Protein AF-A0A7Y4MT19-F1 (afdb_monomer)

Solvent-accessible surface area (backbone atoms only — not comparable to full-atom values): 8740 Å² total; per-residue (Å²): 112,57,76,71,50,67,47,68,55,36,44,41,46,55,55,62,76,42,68,84,47,89,83,53,90,71,70,53,53,40,70,40,31,37,41,35,20,61,41,73,62,70,98,62,77,42,55,87,19,47,45,37,39,71,52,52,43,88,70,93,63,69,42,28,33,56,52,51,50,32,25,54,40,14,27,72,58,63,51,55,106,86,49,63,82,24,75,67,11,47,49,48,26,51,50,22,65,75,70,74,44,62,63,44,68,27,20,41,29,40,31,34,44,92,52,71,45,56,40,49,49,43,22,53,52,47,53,53,48,26,90,18,64,87,62,34,72,70,38,68,59,88,66,78,62,62,63,23,77,94,76,74,40,61,58,53,110

Sequence (157 aa):
MSALVWAGPFRISELLARCMEEDQPWPPAGSGVYLVSRYAWTGSPGSECEPLYVGSNTGESQRFCTRIGDLIADLHGFYDGGTGHHSGGQKLWRWCRDNKVYPGALYLSWGTSKDWCDRCAEVTLANQLVRSWAERAPLLNGNRPPACRAHGCYVGD

Mean predicted aligned error: 3.74 Å

Foldseek 3Di:
DDDWDKDDQDQQLVCVVCVPPPPRDADFQAWKKKWKFLATDPPDDEQVRQTAEIAIDDDGGSHRRVQVVLLSCLLQVVADPVDGDHPNSVLNNVVCVVVVHDSSSITMMMIDDPPGDRLQRLLVNQVRHDVAPVRSPPYPDPDARDHDPVVRGGTHD

Structure (mmCIF, N/CA/C/O backbone):
data_AF-A0A7Y4MT19-F1
#
_entry.id   AF-A0A7Y4MT19-F1
#
loop_
_atom_site.group_PDB
_atom_site.id
_atom_site.type_symbol
_atom_site.label_atom_id
_atom_site.label_alt_id
_atom_site.label_comp_id
_atom_site.label_asym_id
_atom_site.label_entity_id
_atom_site.label_seq_id
_atom_site.pdbx_PDB_ins_code
_atom_site.Cartn_x
_atom_site.Cartn_y
_atom_site.Cartn_z
_atom_site.occupancy
_atom_site.B_iso_or_equiv
_atom_site.auth_seq_id
_atom_site.auth_comp_id
_atom_site.auth_asym_id
_atom_site.auth_atom_id
_atom_site.pdbx_PDB_model_num
ATOM 1 N N . MET A 1 1 ? -16.223 1.646 13.063 1.00 84.12 1 MET A N 1
ATOM 2 C CA . MET A 1 1 ? -15.926 1.647 11.616 1.00 84.12 1 MET A CA 1
ATOM 3 C C . MET A 1 1 ? -16.568 0.411 11.007 1.00 84.12 1 MET A C 1
ATOM 5 O O . MET A 1 1 ? -16.456 -0.654 11.608 1.00 84.12 1 MET A O 1
ATOM 9 N N . SER A 1 2 ? -17.258 0.547 9.875 1.00 87.06 2 SER A N 1
ATOM 10 C CA . SER A 1 2 ? -17.764 -0.589 9.089 1.00 87.06 2 SER A CA 1
ATOM 11 C C . SER A 1 2 ? -16.615 -1.360 8.419 1.00 87.06 2 SER A C 1
ATOM 13 O O . SER A 1 2 ? -15.489 -0.862 8.356 1.00 87.06 2 SER A O 1
ATOM 15 N N . ALA A 1 3 ? -16.879 -2.579 7.935 1.00 90.56 3 ALA A N 1
ATOM 16 C CA . ALA A 1 3 ? -15.870 -3.409 7.272 1.00 90.56 3 ALA A CA 1
ATOM 17 C C . ALA A 1 3 ? -15.194 -2.673 6.100 1.00 90.56 3 ALA A C 1
ATOM 19 O O . ALA A 1 3 ? -15.827 -1.865 5.417 1.00 90.56 3 ALA A O 1
ATOM 20 N N . LEU A 1 4 ? -13.906 -2.956 5.881 1.00 94.00 4 LEU A N 1
ATOM 21 C CA . LEU A 1 4 ? -13.170 -2.398 4.751 1.00 94.00 4 LEU A CA 1
ATOM 22 C C . LEU A 1 4 ? -13.674 -3.021 3.444 1.00 94.00 4 LEU A C 1
ATOM 24 O O . LEU A 1 4 ? -13.724 -4.242 3.310 1.00 94.00 4 LEU A O 1
ATOM 28 N N . VAL A 1 5 ? -14.012 -2.168 2.481 1.00 94.94 5 VAL A N 1
ATOM 29 C CA . VAL A 1 5 ? -14.315 -2.540 1.099 1.00 94.94 5 VAL A CA 1
ATOM 30 C C . VAL A 1 5 ? -13.057 -2.331 0.274 1.00 94.94 5 VAL A C 1
ATOM 32 O O . VAL A 1 5 ? -12.533 -1.215 0.211 1.00 94.94 5 VAL A O 1
ATOM 35 N N . TRP A 1 6 ? -12.573 -3.408 -0.335 1.00 96.31 6 TRP A N 1
ATOM 36 C CA . TRP A 1 6 ? -11.290 -3.429 -1.018 1.00 96.31 6 TRP A CA 1
ATOM 37 C C . TRP A 1 6 ? -11.410 -3.289 -2.529 1.00 96.31 6 TRP A C 1
ATOM 39 O O . TRP A 1 6 ? -12.265 -3.906 -3.160 1.00 96.31 6 TRP A O 1
ATOM 49 N N . ALA A 1 7 ? -10.474 -2.538 -3.099 1.00 96.06 7 ALA A N 1
ATOM 50 C CA . ALA A 1 7 ? -10.114 -2.603 -4.503 1.00 96.06 7 ALA A CA 1
ATOM 51 C C . ALA A 1 7 ? -8.760 -3.312 -4.650 1.00 96.06 7 ALA A C 1
ATOM 53 O O . ALA A 1 7 ? -7.807 -3.026 -3.913 1.00 96.06 7 ALA A O 1
ATOM 54 N N . GLY A 1 8 ? -8.684 -4.217 -5.624 1.00 95.38 8 GLY A N 1
ATOM 55 C CA . GLY A 1 8 ? -7.515 -5.050 -5.886 1.00 95.38 8 GLY A CA 1
ATOM 56 C C . GLY A 1 8 ? -7.624 -6.431 -5.231 1.00 95.38 8 GLY A C 1
ATOM 57 O O . GLY A 1 8 ? -8.731 -6.855 -4.892 1.00 95.38 8 GLY A O 1
ATOM 58 N N . PRO A 1 9 ? -6.498 -7.142 -5.057 1.00 97.25 9 PRO A N 1
ATOM 59 C CA . PRO A 1 9 ? -5.127 -6.691 -5.307 1.00 97.25 9 PRO A CA 1
ATOM 60 C C . PRO A 1 9 ? -4.784 -6.584 -6.795 1.00 97.25 9 PRO A C 1
ATOM 62 O O . PRO A 1 9 ? -5.025 -7.504 -7.569 1.00 97.25 9 PRO A O 1
ATOM 65 N N . PHE A 1 10 ? -4.165 -5.474 -7.184 1.00 97.56 10 PHE A N 1
ATOM 66 C CA . PHE A 1 10 ? -3.696 -5.240 -8.546 1.00 97.56 10 PHE A CA 1
ATOM 67 C C . PHE A 1 10 ? -2.187 -5.408 -8.619 1.00 97.56 10 PHE A C 1
ATOM 69 O O . PHE A 1 10 ? -1.464 -4.889 -7.765 1.00 97.56 10 PHE A O 1
ATOM 76 N N . ARG A 1 11 ? -1.689 -6.083 -9.655 1.00 98.06 11 ARG A N 1
ATOM 77 C CA . ARG A 1 11 ? -0.251 -6.102 -9.910 1.00 98.06 11 ARG A CA 1
ATOM 78 C C . ARG A 1 11 ? 0.199 -4.700 -10.316 1.00 98.06 11 ARG A C 1
ATOM 80 O O . ARG A 1 11 ? -0.400 -4.080 -11.193 1.00 98.06 11 ARG A O 1
ATOM 87 N N . ILE A 1 12 ? 1.264 -4.196 -9.700 1.00 98.19 12 ILE A N 1
ATOM 88 C CA . ILE A 1 12 ? 1.700 -2.807 -9.902 1.00 98.19 12 ILE A CA 1
ATOM 89 C C . ILE A 1 12 ? 2.082 -2.540 -11.364 1.00 98.19 12 ILE A C 1
ATOM 91 O O . ILE A 1 12 ? 1.746 -1.486 -11.897 1.00 98.19 12 ILE A O 1
ATOM 95 N N . SER A 1 13 ? 2.711 -3.499 -12.049 1.00 97.88 13 SER A N 1
ATOM 96 C CA . SER A 1 13 ? 3.012 -3.361 -13.478 1.00 97.88 13 SER A CA 1
ATOM 97 C C . SER A 1 13 ? 1.757 -3.218 -14.343 1.00 97.88 13 SER A C 1
ATOM 99 O O . SER A 1 13 ? 1.784 -2.503 -15.337 1.00 97.88 13 SER A O 1
ATOM 101 N N . GLU A 1 14 ? 0.660 -3.882 -13.972 1.00 96.56 14 GLU A N 1
ATOM 102 C CA . GLU A 1 14 ? -0.607 -3.831 -14.711 1.00 96.56 14 GLU A CA 1
ATOM 103 C C . GLU A 1 14 ? -1.330 -2.500 -14.467 1.00 96.56 14 GLU A C 1
ATOM 105 O O . GLU A 1 14 ? -1.786 -1.887 -15.427 1.00 96.56 14 GLU A O 1
ATOM 110 N N . LEU A 1 15 ? -1.337 -1.996 -13.224 1.00 95.06 15 LEU A N 1
ATOM 111 C CA . LEU A 1 15 ? -1.844 -0.647 -12.910 1.00 95.06 15 LEU A CA 1
ATOM 112 C C . LEU A 1 15 ? -1.114 0.453 -13.689 1.00 95.06 15 LEU A C 1
ATOM 114 O O . LEU A 1 15 ? -1.720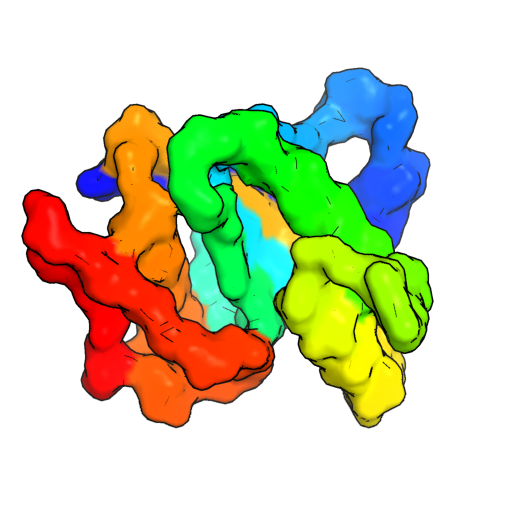 1.437 -14.109 1.00 95.06 15 LEU A O 1
ATOM 118 N N . LEU A 1 16 ? 0.204 0.315 -13.845 1.00 95.50 16 LEU A N 1
ATOM 119 C CA . LEU A 1 16 ? 1.012 1.278 -14.589 1.00 95.50 16 LEU A CA 1
ATOM 120 C C . LEU A 1 16 ? 0.791 1.171 -16.097 1.00 95.50 16 LEU A C 1
ATOM 122 O O . LEU A 1 16 ? 0.729 2.197 -16.768 1.00 95.50 16 LEU A O 1
ATOM 126 N N . ALA A 1 17 ? 0.646 -0.046 -16.624 1.00 96.31 17 ALA A N 1
ATOM 127 C CA . ALA A 1 17 ? 0.392 -0.269 -18.045 1.00 96.31 17 ALA A CA 1
ATOM 128 C C . ALA A 1 17 ? -0.973 0.278 -18.495 1.00 96.31 17 ALA A C 1
ATOM 130 O O . ALA A 1 17 ? -1.109 0.700 -19.640 1.00 96.31 17 ALA A O 1
ATOM 131 N N . ARG A 1 18 ? -1.956 0.296 -17.589 1.00 93.81 18 ARG A N 1
ATOM 132 C CA . ARG A 1 18 ? -3.340 0.719 -17.844 1.00 93.81 18 ARG A CA 1
ATOM 133 C C . ARG A 1 18 ? -3.662 2.115 -17.286 1.00 93.81 18 ARG A C 1
ATOM 135 O O . ARG A 1 18 ? -4.819 2.511 -17.220 1.00 93.81 18 ARG A O 1
ATOM 142 N N . CYS A 1 19 ? -2.652 2.908 -16.913 1.00 91.38 19 CYS A N 1
ATOM 143 C CA . CYS A 1 19 ? -2.834 4.184 -16.202 1.00 91.38 19 CYS A CA 1
ATOM 144 C C . CYS A 1 19 ? -3.547 5.298 -16.994 1.00 91.38 19 CYS A C 1
ATOM 146 O O . CYS A 1 19 ? -3.865 6.339 -16.425 1.00 91.38 19 CYS A O 1
ATOM 148 N N . MET A 1 20 ? -3.804 5.092 -18.286 1.00 92.56 20 MET A N 1
ATOM 149 C CA . MET A 1 20 ? -4.566 6.015 -19.134 1.00 92.56 20 MET A CA 1
ATOM 150 C C . MET A 1 20 ? -5.979 5.501 -19.452 1.00 92.56 20 MET A C 1
ATOM 152 O O . MET A 1 20 ? -6.715 6.170 -20.170 1.00 92.56 20 MET A O 1
ATOM 156 N N . GLU A 1 21 ? -6.356 4.319 -18.957 1.00 94.00 21 GLU A N 1
ATOM 157 C CA . GLU A 1 21 ? -7.673 3.729 -19.196 1.00 94.00 21 GLU A CA 1
ATOM 158 C C . GLU A 1 21 ? -8.710 4.313 -18.228 1.00 94.00 21 GLU A C 1
ATOM 160 O O . GLU A 1 21 ? -8.494 4.367 -17.015 1.00 94.00 21 GLU A O 1
ATOM 165 N N . GLU A 1 22 ? -9.851 4.754 -18.762 1.00 89.69 22 GLU A N 1
ATOM 166 C CA . GLU A 1 22 ? -10.909 5.411 -17.980 1.00 89.69 22 GLU A CA 1
ATOM 167 C C . GLU A 1 22 ? -11.591 4.470 -16.976 1.00 89.69 22 GLU A C 1
ATOM 169 O O . GLU A 1 22 ? -12.087 4.920 -15.944 1.00 89.69 22 GLU A O 1
ATOM 174 N N . ASP A 1 23 ? -11.610 3.166 -17.261 1.00 91.56 23 ASP A N 1
ATOM 175 C CA . ASP A 1 23 ? -12.224 2.140 -16.418 1.00 91.56 23 ASP A CA 1
ATOM 176 C C . ASP A 1 23 ? -11.259 1.555 -15.373 1.00 91.56 23 ASP A C 1
ATOM 178 O O . ASP A 1 23 ? -11.667 0.725 -14.552 1.00 91.56 23 ASP A O 1
ATOM 182 N N . GLN A 1 24 ? -9.990 1.986 -15.361 1.00 92.50 24 GLN A N 1
ATOM 183 C CA . GLN A 1 24 ? -9.041 1.558 -14.343 1.00 92.50 24 GLN A CA 1
ATOM 184 C C . GLN A 1 24 ? -9.522 2.018 -12.955 1.00 92.50 24 GLN A C 1
ATOM 186 O O . GLN A 1 24 ? -9.767 3.207 -12.736 1.00 92.50 24 GLN A O 1
ATOM 191 N N . PRO A 1 25 ? -9.600 1.111 -11.966 1.00 91.75 25 PRO A N 1
ATOM 192 C CA . PRO A 1 25 ? -9.888 1.507 -10.599 1.00 91.75 25 PRO A CA 1
ATOM 193 C C . PRO A 1 25 ? -8.748 2.371 -10.049 1.00 91.75 25 PRO A C 1
ATOM 195 O O . PRO A 1 25 ? -7.595 1.941 -9.992 1.00 91.75 25 PRO A O 1
ATOM 198 N N . TRP A 1 26 ? -9.091 3.568 -9.577 1.00 93.44 26 TRP A N 1
ATOM 199 C CA . TRP A 1 26 ? -8.164 4.486 -8.917 1.00 93.44 26 TRP A CA 1
ATOM 200 C C . TRP A 1 26 ? -8.406 4.551 -7.405 1.00 93.44 26 TRP A C 1
ATOM 202 O O . TRP A 1 26 ? -9.547 4.404 -6.950 1.00 93.44 26 TRP A O 1
ATOM 212 N N . PRO A 1 27 ? -7.359 4.795 -6.594 1.00 93.94 27 PRO A N 1
ATOM 213 C CA . PRO A 1 27 ? -7.539 5.131 -5.191 1.00 93.94 27 PRO A CA 1
ATOM 214 C C . PRO A 1 27 ? -8.419 6.381 -5.043 1.00 93.94 27 PRO A C 1
ATOM 216 O O . PRO A 1 27 ? -8.306 7.312 -5.844 1.00 93.94 27 PRO A O 1
ATOM 219 N N . PRO A 1 28 ? -9.270 6.461 -4.007 1.00 93.25 28 PRO A N 1
ATOM 220 C CA . PRO A 1 28 ? -10.053 7.664 -3.758 1.00 93.25 28 PRO A CA 1
ATOM 221 C C . PRO A 1 28 ? -9.141 8.865 -3.476 1.00 93.25 28 PRO A C 1
ATOM 223 O O . PRO A 1 28 ? -8.039 8.728 -2.942 1.00 93.25 28 PRO A O 1
ATOM 226 N N . ALA A 1 29 ? -9.625 10.074 -3.763 1.00 90.50 29 ALA A N 1
ATOM 227 C CA . ALA A 1 29 ? -8.870 11.296 -3.483 1.00 90.50 29 ALA A CA 1
ATOM 228 C C . ALA A 1 29 ? -8.561 11.466 -1.980 1.00 90.50 29 ALA A C 1
ATOM 230 O O . ALA A 1 29 ? -7.469 11.891 -1.607 1.00 90.50 29 ALA A O 1
ATOM 231 N N . GLY A 1 30 ? -9.521 11.124 -1.114 1.00 88.69 30 GLY A N 1
ATOM 232 C CA . GLY A 1 30 ? -9.485 11.447 0.314 1.00 88.69 30 GLY A CA 1
ATOM 233 C C . GLY A 1 30 ? -9.060 10.309 1.235 1.00 88.69 30 GLY A C 1
ATOM 234 O O . GLY A 1 30 ? -7.958 10.314 1.776 1.00 88.69 30 GLY A O 1
ATOM 235 N N . SER A 1 31 ? -9.975 9.381 1.481 1.00 90.75 31 SER A N 1
ATOM 236 C CA . SER A 1 31 ? -9.898 8.440 2.597 1.00 90.75 31 SER A CA 1
ATOM 237 C C . SER A 1 31 ? -9.591 7.031 2.116 1.00 90.75 31 SER A C 1
ATOM 239 O O . SER A 1 31 ? -10.338 6.482 1.309 1.00 90.75 31 SER A O 1
ATOM 241 N N . GLY A 1 32 ? -8.520 6.437 2.634 1.00 94.12 32 GLY A N 1
ATOM 242 C CA . GLY A 1 32 ? -8.161 5.063 2.318 1.00 94.12 32 GLY A CA 1
ATOM 243 C C . GLY A 1 32 ? -7.006 4.528 3.159 1.00 94.12 32 GLY A C 1
ATOM 244 O O . GLY A 1 32 ? -6.228 5.273 3.762 1.00 94.12 32 GLY A O 1
ATOM 245 N N . VAL A 1 33 ? -6.909 3.204 3.190 1.00 95.56 33 VAL A N 1
ATOM 246 C CA . VAL A 1 33 ? -5.754 2.445 3.678 1.00 95.56 33 VAL A CA 1
ATOM 247 C C . VAL A 1 33 ? -5.268 1.594 2.520 1.00 95.56 33 VAL A C 1
ATOM 249 O O . VAL A 1 33 ? -6.080 1.143 1.722 1.00 95.56 33 VAL A O 1
ATOM 252 N N . TYR A 1 34 ? -3.970 1.383 2.384 1.00 97.06 34 TYR A N 1
ATOM 253 C CA . TYR A 1 34 ? -3.413 0.529 1.349 1.00 97.06 34 TYR A CA 1
ATOM 254 C C . TYR A 1 34 ? -2.518 -0.552 1.931 1.00 97.06 34 TYR A C 1
ATOM 256 O O . TYR A 1 34 ? -1.964 -0.424 3.026 1.00 97.06 34 TYR A O 1
ATOM 264 N N . LEU A 1 35 ? -2.379 -1.610 1.143 1.00 98.06 35 LEU A N 1
ATOM 265 C CA . LEU A 1 35 ? -1.515 -2.745 1.403 1.00 98.06 35 LEU A CA 1
ATOM 266 C C . LEU A 1 35 ? -0.690 -3.038 0.150 1.00 98.06 35 LEU A C 1
ATOM 268 O O . LEU A 1 35 ? -1.244 -3.223 -0.937 1.00 98.06 35 LEU A O 1
ATOM 272 N N . VAL A 1 36 ? 0.626 -3.125 0.340 1.00 98.56 36 VAL A N 1
ATOM 273 C CA . VAL A 1 36 ? 1.559 -3.738 -0.604 1.00 98.56 36 VAL A CA 1
ATOM 274 C C . VAL A 1 36 ? 1.876 -5.147 -0.120 1.00 98.56 36 VAL A C 1
ATOM 276 O O . VAL A 1 36 ? 2.279 -5.339 1.028 1.00 98.56 36 VAL A O 1
ATOM 279 N N . SER A 1 37 ? 1.700 -6.127 -0.997 1.00 98.38 37 SER A N 1
ATOM 280 C CA . SER A 1 37 ? 1.845 -7.558 -0.707 1.00 98.38 37 SER A CA 1
ATOM 281 C C . SER A 1 37 ? 2.619 -8.255 -1.820 1.00 98.38 37 SER A C 1
ATOM 283 O O . SER A 1 37 ? 2.707 -7.744 -2.942 1.00 98.38 37 SER A O 1
ATOM 285 N N . ARG A 1 38 ? 3.221 -9.405 -1.513 1.00 98.06 38 ARG A N 1
ATOM 286 C CA . ARG A 1 38 ? 3.966 -10.176 -2.515 1.00 98.06 38 ARG A CA 1
ATOM 287 C C . ARG A 1 38 ? 3.049 -10.997 -3.412 1.00 98.06 38 ARG A C 1
ATOM 289 O O . ARG A 1 38 ? 3.336 -11.133 -4.599 1.00 98.06 38 ARG A O 1
ATOM 296 N N . TYR A 1 39 ? 1.967 -11.532 -2.857 1.00 98.06 39 TYR A N 1
ATOM 297 C CA . TYR A 1 39 ? 1.014 -12.363 -3.582 1.00 98.06 39 TYR A CA 1
ATOM 298 C C . TYR A 1 39 ? -0.378 -11.738 -3.597 1.00 98.06 39 TYR A C 1
ATOM 300 O O . TYR A 1 39 ? -0.749 -10.963 -2.719 1.00 98.06 39 TYR A O 1
ATOM 308 N N . ALA A 1 40 ? -1.157 -12.105 -4.611 1.00 98.00 40 ALA A N 1
ATOM 309 C CA . ALA A 1 40 ? -2.573 -11.781 -4.663 1.00 98.00 40 ALA A CA 1
ATOM 310 C C . ALA A 1 40 ? -3.357 -12.545 -3.580 1.00 98.00 40 ALA A C 1
ATOM 312 O O . ALA A 1 40 ? -2.907 -13.559 -3.050 1.00 98.00 40 ALA A O 1
ATOM 313 N N . TRP A 1 41 ? -4.563 -12.069 -3.302 1.00 97.50 41 TRP A N 1
ATOM 314 C CA . TRP A 1 41 ? -5.514 -12.621 -2.343 1.00 97.50 41 TRP A CA 1
ATOM 315 C C . TRP A 1 41 ? -6.940 -12.388 -2.860 1.00 97.50 41 TRP A C 1
ATOM 317 O O . TRP A 1 41 ? -7.149 -11.625 -3.803 1.00 97.50 41 TRP A O 1
ATOM 327 N N . THR A 1 42 ? -7.927 -13.071 -2.278 1.00 95.69 42 THR A N 1
ATOM 328 C CA . THR A 1 42 ? -9.345 -12.961 -2.668 1.00 95.69 42 THR A CA 1
ATOM 329 C C . THR A 1 42 ? -10.200 -12.584 -1.464 1.00 95.69 42 THR A C 1
ATOM 331 O O . THR A 1 42 ? -10.031 -13.135 -0.380 1.00 95.69 42 THR A O 1
ATOM 334 N N . GLY A 1 43 ? -11.135 -11.650 -1.650 1.00 93.19 43 GLY A N 1
ATOM 335 C CA . GLY A 1 43 ? -12.069 -11.204 -0.612 1.00 93.19 43 GLY A CA 1
ATOM 336 C C . GLY A 1 43 ? -11.447 -10.230 0.389 1.00 93.19 43 GLY A C 1
ATOM 337 O O . GLY A 1 43 ? -11.839 -9.067 0.434 1.00 93.19 43 GLY A O 1
ATOM 338 N N . SER A 1 44 ? -10.462 -10.677 1.167 1.00 93.81 44 SER A N 1
ATOM 339 C CA . SER A 1 44 ? -9.781 -9.853 2.171 1.00 93.81 44 SER A CA 1
ATOM 340 C C . SER A 1 44 ? -8.322 -10.283 2.346 1.00 93.81 44 SER A C 1
ATOM 342 O O . SER A 1 44 ? -8.064 -11.482 2.252 1.00 93.81 44 SER A O 1
ATOM 344 N N . PRO A 1 45 ? -7.380 -9.369 2.635 1.00 96.12 45 PRO A N 1
ATOM 345 C CA . PRO A 1 45 ? -5.978 -9.745 2.777 1.00 96.12 45 PRO A CA 1
ATOM 346 C C . PRO A 1 45 ? -5.731 -10.534 4.066 1.00 96.12 45 PRO A C 1
ATOM 348 O O . PRO A 1 45 ? -6.226 -10.156 5.123 1.00 96.12 45 PRO A O 1
ATOM 351 N N . GLY A 1 46 ? -4.931 -11.590 4.014 1.00 94.31 46 GLY A N 1
ATOM 352 C CA . GLY A 1 46 ? -4.422 -12.276 5.200 1.00 94.31 46 GLY A CA 1
ATOM 353 C C . GLY A 1 46 ? -2.903 -12.410 5.172 1.00 94.31 46 GLY A C 1
ATOM 354 O O . GLY A 1 46 ? -2.216 -11.822 4.333 1.00 94.31 46 GLY A O 1
ATOM 355 N N . SER A 1 47 ? -2.345 -13.171 6.108 1.00 92.69 47 SER A N 1
ATOM 356 C CA . SER A 1 47 ? -0.897 -13.394 6.175 1.00 92.69 47 SER A CA 1
ATOM 357 C C . SER A 1 47 ? -0.358 -14.176 4.969 1.00 92.69 47 SER A C 1
ATOM 359 O O . SER A 1 47 ? 0.810 -14.026 4.613 1.00 92.69 47 SER A O 1
ATOM 361 N N . GLU A 1 48 ? -1.208 -14.950 4.290 1.00 93.56 48 GLU A N 1
ATOM 362 C CA . GLU A 1 48 ? -0.882 -15.735 3.096 1.00 93.56 48 GLU A CA 1
ATOM 363 C C . GLU A 1 48 ? -0.476 -14.887 1.885 1.00 93.56 48 GLU A C 1
ATOM 365 O O . GLU A 1 48 ? 0.228 -15.382 1.006 1.00 93.56 48 GLU A O 1
ATOM 370 N N . CYS A 1 49 ? -0.861 -13.605 1.840 1.00 96.00 49 CYS A N 1
ATOM 371 C CA . CYS A 1 49 ? -0.440 -12.708 0.762 1.00 96.00 49 CYS A CA 1
ATOM 372 C C . CYS A 1 49 ? 1.010 -12.204 0.912 1.00 96.00 49 CYS A C 1
ATOM 374 O O . CYS A 1 49 ? 1.496 -11.473 0.046 1.00 96.00 49 CYS A O 1
ATOM 376 N N . GLU A 1 50 ? 1.699 -12.583 1.998 1.00 96.44 50 GLU A N 1
ATOM 377 C CA . GLU A 1 50 ? 2.990 -12.028 2.425 1.00 96.44 50 GLU A CA 1
ATOM 378 C C . GLU A 1 50 ? 2.946 -10.483 2.444 1.00 96.44 50 GLU A C 1
ATOM 380 O O . GLU A 1 50 ? 3.491 -9.818 1.552 1.00 96.44 50 GLU A O 1
ATOM 385 N N . PRO A 1 51 ? 2.257 -9.881 3.433 1.00 97.25 51 PRO A N 1
ATOM 386 C CA . PRO A 1 51 ? 2.096 -8.435 3.504 1.00 97.25 51 PRO A CA 1
ATOM 387 C C . PRO A 1 51 ? 3.438 -7.746 3.777 1.00 97.25 51 PRO A C 1
ATOM 389 O O . PRO A 1 51 ? 4.115 -8.035 4.762 1.00 97.25 51 PRO A O 1
ATOM 392 N N . LEU A 1 52 ? 3.817 -6.794 2.923 1.00 97.88 52 LEU A N 1
ATOM 393 C CA . LEU A 1 52 ? 5.113 -6.112 2.996 1.00 97.88 52 LEU A CA 1
ATOM 394 C C . LEU A 1 52 ? 5.009 -4.723 3.611 1.00 97.88 52 LEU A C 1
ATOM 396 O O . LEU A 1 52 ? 5.905 -4.298 4.337 1.00 97.88 52 LEU A O 1
ATOM 400 N N . TYR A 1 53 ? 3.944 -3.982 3.318 1.00 97.62 53 TYR A N 1
ATOM 401 C CA . TYR A 1 53 ? 3.799 -2.632 3.846 1.00 97.62 53 TYR A CA 1
ATOM 402 C C . TYR A 1 53 ? 2.343 -2.189 3.874 1.00 97.62 53 TYR A C 1
ATOM 404 O O . TYR A 1 53 ? 1.608 -2.393 2.910 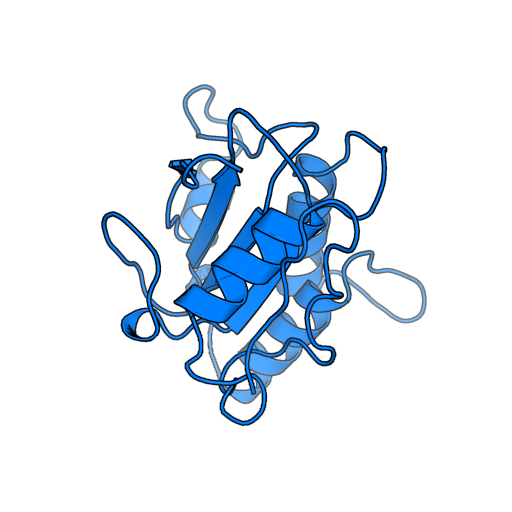1.00 97.62 53 TYR A O 1
ATOM 412 N N . VAL A 1 54 ? 1.959 -1.523 4.959 1.00 95.81 54 VAL A N 1
ATOM 413 C CA . VAL A 1 54 ? 0.647 -0.890 5.111 1.00 95.81 54 VAL A CA 1
ATOM 414 C C . VAL A 1 54 ? 0.783 0.597 5.384 1.00 95.81 54 VAL A C 1
ATOM 416 O O . VAL A 1 54 ? 1.738 1.040 6.025 1.00 95.81 54 VAL A O 1
ATOM 419 N N . GLY A 1 55 ? -0.201 1.372 4.955 1.00 93.12 55 GLY A N 1
ATOM 420 C CA . GLY A 1 55 ? -0.312 2.768 5.352 1.00 93.12 55 GLY A CA 1
ATOM 421 C C . GLY A 1 55 ? -1.676 3.336 5.017 1.00 93.12 55 GLY A C 1
ATOM 422 O O . GLY A 1 55 ? -2.386 2.812 4.166 1.00 93.12 55 GLY A O 1
ATOM 423 N N . SER A 1 56 ? -2.051 4.416 5.681 1.00 90.81 56 SER A N 1
ATOM 424 C CA . SER A 1 56 ? -3.225 5.203 5.317 1.00 90.81 56 SER A CA 1
ATOM 425 C C . SER A 1 56 ? -2.844 6.635 4.967 1.00 90.81 56 SER A C 1
ATOM 427 O O . SER A 1 56 ? -1.661 6.992 4.842 1.00 90.81 56 SER A O 1
ATOM 429 N N . ASN A 1 57 ? -3.866 7.456 4.759 1.00 84.00 57 ASN A N 1
ATOM 430 C CA . ASN A 1 57 ? -3.702 8.891 4.758 1.00 84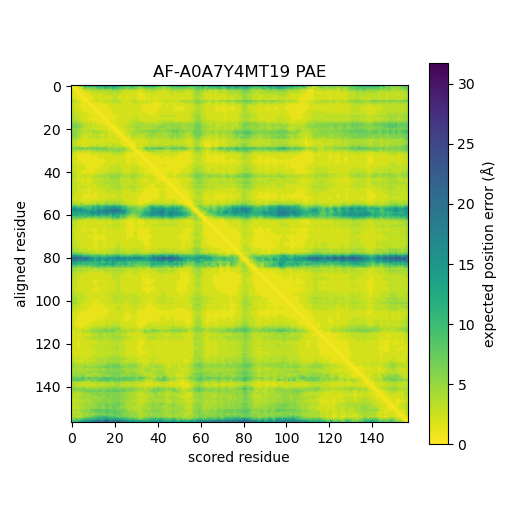.00 57 ASN A CA 1
ATOM 431 C C . ASN A 1 57 ? -3.469 9.393 6.194 1.00 84.00 57 ASN A C 1
ATOM 433 O O . ASN A 1 57 ? -4.158 9.000 7.133 1.00 84.00 57 ASN A O 1
ATOM 437 N N . THR A 1 58 ? -2.481 10.264 6.387 1.00 65.31 58 THR A N 1
ATOM 438 C CA . THR A 1 58 ? -2.195 10.847 7.702 1.00 65.31 58 THR A CA 1
ATOM 439 C C . THR A 1 58 ? -2.683 12.291 7.728 1.00 65.31 58 THR A C 1
ATOM 441 O O . THR A 1 58 ? -1.970 13.181 7.272 1.00 65.31 58 THR A O 1
ATOM 444 N N . GLY A 1 59 ? -3.876 12.528 8.278 1.00 62.34 59 GLY A N 1
ATOM 445 C CA . GLY A 1 59 ? -4.435 13.871 8.489 1.00 62.34 59 GLY A CA 1
ATOM 446 C C . GLY A 1 59 ? -5.595 14.221 7.555 1.00 62.34 59 GLY A C 1
ATOM 447 O O . GLY A 1 59 ? -6.072 13.389 6.795 1.00 62.34 59 GLY A O 1
ATOM 448 N N . GLU A 1 60 ? -6.052 15.473 7.616 1.00 64.88 60 GLU A N 1
ATOM 449 C CA . GLU A 1 60 ? -7.276 15.930 6.931 1.00 64.88 60 GLU A CA 1
ATOM 450 C C . GLU A 1 60 ? -7.100 16.203 5.423 1.00 64.88 60 GLU A C 1
ATOM 452 O O . GLU A 1 60 ? -8.054 16.553 4.730 1.00 64.88 60 GLU A O 1
ATOM 457 N N . SER A 1 61 ? -5.886 16.069 4.878 1.00 69.69 61 SER A N 1
ATOM 458 C CA . SER A 1 61 ? -5.626 16.418 3.478 1.00 69.69 61 SER A CA 1
ATOM 459 C C . SER A 1 61 ? -6.184 15.371 2.514 1.00 69.69 61 SER A C 1
ATOM 461 O O . SER A 1 61 ? -5.851 14.197 2.641 1.00 69.69 61 SER A O 1
ATOM 463 N N . GLN A 1 62 ? -6.937 15.778 1.490 1.00 83.69 62 GLN A N 1
ATOM 464 C CA . GLN A 1 62 ? -7.426 14.891 0.424 1.00 83.69 62 GLN A CA 1
ATOM 465 C C . GLN A 1 62 ? -6.303 14.504 -0.557 1.00 83.69 62 GLN A C 1
ATOM 467 O O . GLN A 1 62 ? -6.237 15.004 -1.677 1.00 83.69 62 GLN A O 1
ATOM 472 N N . ARG A 1 63 ? -5.355 13.678 -0.103 1.00 89.44 63 ARG A N 1
ATOM 473 C CA . ARG A 1 63 ? -4.138 13.322 -0.852 1.00 89.44 63 ARG A CA 1
ATOM 474 C C . ARG A 1 63 ? -3.863 11.822 -0.893 1.00 89.44 63 ARG A C 1
ATOM 476 O O . ARG A 1 63 ? -2.734 11.426 -1.167 1.00 89.44 63 ARG A O 1
ATOM 483 N N . PHE A 1 64 ? -4.857 10.973 -0.631 1.00 93.62 64 PHE A N 1
ATOM 484 C CA . PHE A 1 64 ? -4.638 9.525 -0.605 1.00 93.62 64 PHE A CA 1
ATOM 485 C C . PHE A 1 64 ? -4.189 8.991 -1.967 1.00 93.62 64 PHE A C 1
ATOM 487 O O . PHE A 1 64 ? -3.168 8.313 -2.041 1.00 93.62 64 PHE A O 1
ATOM 494 N N . CYS A 1 65 ? -4.863 9.376 -3.054 1.00 93.94 65 CYS A N 1
ATOM 495 C CA . CYS A 1 65 ? -4.437 8.993 -4.402 1.00 93.94 65 CYS A CA 1
ATOM 496 C C . CYS A 1 65 ? -3.020 9.492 -4.738 1.00 93.94 65 CYS A C 1
ATOM 498 O O . CYS A 1 65 ? -2.202 8.723 -5.237 1.00 93.94 65 CYS A O 1
ATOM 500 N N . THR A 1 66 ? -2.686 10.744 -4.405 1.00 93.44 66 THR A N 1
ATOM 501 C CA . THR A 1 66 ? -1.326 11.283 -4.597 1.00 93.44 66 THR A CA 1
ATOM 502 C C . THR A 1 66 ? -0.292 10.497 -3.796 1.00 93.44 66 THR A C 1
ATOM 504 O O . THR A 1 66 ? 0.745 10.134 -4.333 1.00 93.44 66 THR A O 1
ATOM 507 N N . ARG A 1 67 ? -0.604 10.141 -2.546 1.00 93.81 67 ARG A N 1
ATOM 508 C CA . ARG A 1 67 ? 0.265 9.340 -1.676 1.00 93.81 67 ARG A CA 1
ATOM 509 C C . ARG A 1 67 ? 0.535 7.944 -2.239 1.00 93.81 67 ARG A C 1
ATOM 511 O O . ARG A 1 67 ? 1.627 7.419 -2.042 1.00 93.81 67 ARG A O 1
ATOM 518 N N . ILE A 1 68 ? -0.432 7.347 -2.938 1.00 95.69 68 ILE A N 1
ATOM 519 C CA . ILE A 1 68 ? -0.224 6.103 -3.692 1.00 95.69 68 ILE A CA 1
ATOM 520 C C . ILE A 1 68 ? 0.712 6.335 -4.885 1.00 95.69 68 ILE A C 1
ATOM 522 O O . ILE A 1 68 ? 1.598 5.518 -5.122 1.00 95.69 68 ILE A O 1
ATOM 526 N N . GLY A 1 69 ? 0.562 7.451 -5.600 1.00 95.38 69 GLY A N 1
ATOM 527 C CA . GLY A 1 69 ? 1.506 7.858 -6.644 1.00 95.38 69 GLY A CA 1
ATOM 528 C C . GLY A 1 69 ? 2.935 7.989 -6.110 1.00 95.38 69 GLY A C 1
ATOM 529 O O . GLY A 1 69 ? 3.847 7.363 -6.648 1.00 95.38 69 GLY A O 1
ATOM 530 N N . ASP A 1 70 ? 3.111 8.705 -4.998 1.00 95.38 70 ASP A N 1
ATOM 531 C CA . ASP A 1 70 ? 4.401 8.865 -4.316 1.00 95.38 70 ASP A CA 1
ATOM 532 C C . ASP A 1 70 ? 4.977 7.512 -3.866 1.00 95.38 70 ASP A C 1
ATOM 534 O O . ASP A 1 70 ? 6.168 7.246 -4.020 1.00 95.38 70 ASP A O 1
ATOM 538 N N . LEU A 1 71 ? 4.128 6.622 -3.336 1.00 96.94 71 LEU A N 1
ATOM 539 C CA . LEU A 1 71 ? 4.509 5.256 -2.975 1.00 96.94 71 LEU A CA 1
ATOM 540 C C . LEU A 1 71 ? 5.061 4.497 -4.183 1.00 96.94 71 LEU A C 1
ATOM 542 O O . LEU A 1 71 ? 6.108 3.866 -4.057 1.00 96.94 71 LEU A O 1
ATOM 546 N N . ILE A 1 72 ? 4.363 4.535 -5.322 1.00 97.12 72 ILE A N 1
ATOM 547 C CA . ILE A 1 72 ? 4.762 3.831 -6.545 1.00 97.12 72 ILE A CA 1
ATOM 548 C C . ILE A 1 72 ? 6.056 4.425 -7.111 1.00 97.12 72 ILE A C 1
ATOM 550 O O . ILE A 1 72 ? 6.935 3.660 -7.512 1.00 97.12 72 ILE A O 1
ATOM 554 N N . ALA A 1 73 ? 6.199 5.752 -7.115 1.00 96.69 73 ALA A N 1
ATOM 555 C CA . ALA A 1 73 ? 7.405 6.424 -7.584 1.00 96.69 73 ALA A CA 1
ATOM 556 C C . ALA A 1 73 ? 8.631 6.025 -6.743 1.00 96.69 73 ALA A C 1
ATOM 558 O O . ALA A 1 73 ? 9.613 5.501 -7.279 1.00 96.69 73 ALA A O 1
ATOM 559 N N . ASP A 1 74 ? 8.540 6.160 -5.417 1.00 97.31 74 ASP A N 1
ATOM 560 C CA . ASP A 1 74 ? 9.630 5.802 -4.507 1.00 97.31 74 ASP A CA 1
ATOM 561 C C . ASP A 1 74 ? 9.920 4.285 -4.542 1.00 97.31 74 ASP A C 1
ATOM 563 O O . ASP A 1 74 ? 11.077 3.873 -4.467 1.00 97.31 74 ASP A O 1
ATOM 567 N N . LEU A 1 75 ? 8.896 3.436 -4.712 1.00 97.75 75 LEU A N 1
ATOM 568 C CA . LEU A 1 75 ? 9.035 1.980 -4.877 1.00 97.75 75 LEU A CA 1
ATOM 569 C C . LEU A 1 75 ? 9.850 1.598 -6.127 1.00 97.75 75 LEU A C 1
ATOM 571 O O . LEU A 1 75 ? 10.559 0.590 -6.111 1.00 97.75 75 LEU A O 1
ATOM 575 N N . HIS A 1 76 ? 9.777 2.395 -7.194 1.00 96.88 76 HIS A N 1
ATOM 576 C CA . HIS A 1 76 ? 10.571 2.203 -8.413 1.00 96.88 76 HIS A CA 1
ATOM 577 C C . HIS A 1 76 ? 11.954 2.864 -8.347 1.00 96.88 76 HIS A C 1
ATOM 579 O O . HIS A 1 76 ? 12.734 2.743 -9.290 1.00 96.88 76 HIS A O 1
ATOM 585 N N . GLY A 1 77 ? 12.302 3.494 -7.222 1.00 94.81 77 GLY A N 1
ATOM 586 C CA . GLY A 1 77 ? 13.608 4.118 -7.025 1.00 94.81 77 GLY A CA 1
ATOM 587 C C . GLY A 1 77 ? 13.699 5.550 -7.541 1.00 94.81 77 GLY A C 1
ATOM 588 O O . GLY A 1 77 ? 14.806 6.056 -7.692 1.00 94.81 77 GLY A O 1
ATOM 589 N N . PHE A 1 78 ? 12.570 6.216 -7.800 1.00 94.31 78 PHE A N 1
ATOM 590 C CA . PHE A 1 78 ? 12.548 7.626 -8.193 1.00 94.31 78 PHE A CA 1
ATOM 591 C C . PHE A 1 78 ? 12.673 8.551 -6.971 1.00 94.31 78 PHE A C 1
ATOM 593 O O . PHE A 1 78 ? 11.770 9.323 -6.668 1.00 94.31 78 PHE A O 1
ATOM 600 N N . TYR A 1 79 ? 13.793 8.440 -6.253 1.00 92.62 79 TYR A N 1
ATOM 601 C CA . TYR A 1 79 ? 14.140 9.279 -5.105 1.00 92.62 79 TYR A CA 1
ATOM 602 C C . TYR A 1 79 ? 15.669 9.364 -4.925 1.00 92.62 79 TYR A C 1
ATOM 604 O O . TYR A 1 79 ? 16.394 8.433 -5.280 1.00 92.62 79 TYR A O 1
ATOM 612 N N . ASP A 1 80 ? 16.172 10.456 -4.347 1.00 87.50 80 ASP A N 1
ATOM 613 C CA . ASP A 1 80 ? 17.600 10.687 -4.075 1.00 87.50 80 ASP A CA 1
ATOM 614 C C . ASP A 1 80 ? 17.829 11.600 -2.848 1.00 87.50 80 ASP A C 1
ATOM 616 O O . ASP A 1 80 ? 16.924 11.792 -2.041 1.00 87.50 80 ASP A O 1
ATOM 620 N N . GLY A 1 81 ? 19.054 12.119 -2.657 1.00 65.56 81 GLY A N 1
ATOM 621 C CA . GLY A 1 81 ? 19.522 12.919 -1.505 1.00 65.56 81 GLY A CA 1
ATOM 622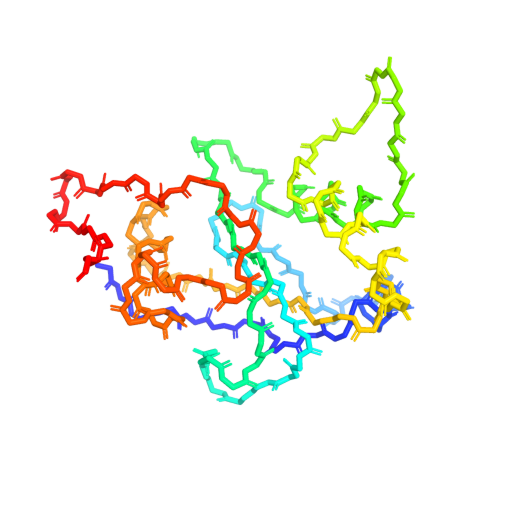 C C . GLY A 1 81 ? 18.861 14.296 -1.308 1.00 65.56 81 GLY A C 1
ATOM 623 O O . GLY A 1 81 ? 19.541 15.259 -0.963 1.00 65.56 81 GLY A O 1
ATOM 624 N N . GLY A 1 82 ? 17.551 14.380 -1.522 1.00 70.56 82 GLY A N 1
ATOM 625 C CA . GLY A 1 82 ? 16.695 15.557 -1.392 1.00 70.56 82 GLY A CA 1
ATOM 626 C C . GLY A 1 82 ? 15.284 15.348 -1.959 1.00 70.56 82 GLY A C 1
ATOM 627 O O . GLY A 1 82 ? 14.396 16.150 -1.672 1.00 70.56 82 GLY A O 1
ATOM 628 N N . THR A 1 83 ? 15.059 14.279 -2.730 1.00 75.81 83 THR A N 1
ATOM 629 C CA . THR A 1 83 ? 13.767 13.936 -3.341 1.00 75.81 83 THR A CA 1
ATOM 630 C C . THR A 1 83 ? 13.193 12.633 -2.773 1.00 75.81 83 THR A C 1
ATOM 632 O O . THR A 1 83 ? 13.881 11.861 -2.105 1.00 75.81 83 THR A O 1
ATOM 635 N N . GLY A 1 84 ? 11.903 12.396 -3.005 1.00 79.12 84 GLY A N 1
ATOM 636 C CA . GLY A 1 84 ? 11.169 11.253 -2.465 1.00 79.12 84 GLY A CA 1
ATOM 637 C C . GLY A 1 84 ? 10.170 11.672 -1.394 1.00 79.12 84 GLY A C 1
ATOM 638 O O . GLY A 1 84 ? 10.478 12.419 -0.461 1.00 79.12 84 GLY A O 1
ATOM 639 N N . HIS A 1 85 ? 8.945 11.183 -1.539 1.00 86.88 85 HIS A N 1
ATOM 640 C CA . HIS A 1 85 ? 7.803 11.641 -0.745 1.00 86.88 85 HIS A CA 1
ATOM 641 C C . HIS A 1 85 ? 7.182 10.518 0.090 1.00 86.88 85 HIS A C 1
ATOM 643 O O . HIS A 1 85 ? 6.271 10.760 0.889 1.00 86.88 85 HIS A O 1
ATOM 649 N N . HIS A 1 86 ? 7.705 9.291 -0.026 1.00 91.19 86 HIS A N 1
ATOM 650 C CA . HIS A 1 86 ? 7.100 8.123 0.584 1.00 91.19 86 HIS A CA 1
ATOM 651 C C . HIS A 1 86 ? 8.121 7.154 1.197 1.00 91.19 86 HIS A C 1
ATOM 653 O O . HIS A 1 86 ? 8.569 6.184 0.586 1.00 91.19 86 HIS A O 1
ATOM 659 N N . SER A 1 87 ? 8.397 7.322 2.497 1.00 91.62 87 SER A N 1
ATOM 660 C CA . SER A 1 87 ? 9.325 6.453 3.249 1.00 91.62 87 SER A CA 1
ATOM 661 C C . SER A 1 87 ? 9.013 4.950 3.145 1.00 91.62 87 SER A C 1
ATOM 663 O O . SER A 1 87 ? 9.926 4.123 3.192 1.00 91.62 87 SER A O 1
ATOM 665 N N . GLY A 1 88 ? 7.739 4.579 2.972 1.00 94.06 88 GLY A N 1
ATOM 666 C CA . GLY A 1 88 ? 7.326 3.205 2.685 1.00 94.06 88 GLY A CA 1
ATOM 667 C C . GLY A 1 88 ? 7.787 2.694 1.321 1.00 94.06 88 GLY A C 1
ATOM 668 O O . GLY A 1 88 ? 8.261 1.566 1.232 1.00 94.06 88 GLY A O 1
ATOM 669 N N . GLY A 1 89 ? 7.733 3.538 0.286 1.00 96.69 89 GLY A N 1
ATOM 670 C CA . GLY A 1 89 ? 8.176 3.187 -1.066 1.00 96.69 89 GLY A CA 1
ATOM 671 C C . GLY A 1 89 ? 9.679 2.942 -1.085 1.00 96.69 89 GLY A C 1
ATOM 672 O O . GLY A 1 89 ? 10.131 1.902 -1.545 1.00 96.69 89 GLY A O 1
ATOM 673 N N . GLN A 1 90 ? 10.447 3.799 -0.412 1.00 95.62 90 GLN A N 1
ATOM 674 C CA . GLN A 1 90 ? 11.899 3.640 -0.272 1.00 95.62 90 GLN A CA 1
ATOM 675 C C . GLN A 1 90 ? 12.286 2.355 0.480 1.00 95.62 90 GLN A C 1
ATOM 677 O O . GLN A 1 90 ? 13.289 1.710 0.171 1.00 95.62 90 GLN A O 1
ATOM 682 N N . LYS A 1 91 ? 11.505 1.963 1.498 1.00 96.19 91 LYS A N 1
ATOM 683 C CA . LYS A 1 91 ? 11.701 0.686 2.203 1.00 96.19 91 LYS A CA 1
ATOM 684 C C . LYS A 1 91 ? 11.412 -0.504 1.298 1.00 96.19 91 LYS A C 1
ATOM 686 O O . LYS A 1 91 ? 12.206 -1.441 1.282 1.00 96.19 91 LYS A O 1
ATOM 691 N N . LEU A 1 92 ? 10.314 -0.453 0.550 1.00 97.94 92 LEU A N 1
ATOM 692 C CA . LEU A 1 92 ? 9.957 -1.504 -0.394 1.00 97.94 92 LEU A CA 1
ATOM 693 C C . LEU A 1 92 ? 10.972 -1.610 -1.536 1.00 97.94 92 LEU A C 1
ATOM 695 O O . LEU A 1 92 ? 11.325 -2.724 -1.901 1.00 97.94 92 LEU A O 1
ATOM 699 N N . TRP A 1 93 ? 11.505 -0.495 -2.046 1.00 97.56 93 TRP A N 1
ATOM 700 C CA . TRP A 1 93 ? 12.577 -0.500 -3.045 1.00 97.56 93 TRP A CA 1
ATOM 701 C C . TRP A 1 93 ? 13.821 -1.228 -2.527 1.00 97.56 93 TRP A C 1
ATOM 703 O O . TRP A 1 93 ? 14.342 -2.122 -3.196 1.00 97.56 93 TRP A O 1
ATOM 713 N N . ARG A 1 94 ? 14.265 -0.911 -1.298 1.00 96.75 94 ARG A N 1
ATOM 714 C CA . ARG A 1 94 ? 15.394 -1.609 -0.656 1.00 96.75 94 ARG A CA 1
ATOM 715 C C . ARG A 1 94 ? 15.109 -3.101 -0.514 1.00 96.75 94 ARG A C 1
ATOM 717 O O . ARG A 1 94 ? 15.938 -3.914 -0.908 1.00 96.75 94 ARG A O 1
ATOM 724 N N . TRP A 1 95 ? 13.919 -3.457 -0.032 1.00 97.81 95 TRP A N 1
ATOM 725 C CA . TRP A 1 95 ? 13.502 -4.853 0.083 1.00 97.81 95 TRP A CA 1
ATOM 726 C C . TRP A 1 95 ? 13.499 -5.567 -1.277 1.00 97.81 95 TRP A C 1
ATOM 728 O O . TRP A 1 95 ? 14.051 -6.658 -1.385 1.00 97.81 95 TRP A O 1
ATOM 738 N N . CYS A 1 96 ? 12.962 -4.940 -2.328 1.00 98.31 96 CYS A N 1
ATOM 739 C CA . CYS A 1 96 ? 12.951 -5.474 -3.692 1.00 98.31 96 CYS A CA 1
ATOM 740 C C . CYS A 1 96 ? 14.373 -5.730 -4.206 1.00 98.31 96 CYS A C 1
ATOM 742 O O . CYS A 1 96 ? 14.673 -6.817 -4.698 1.00 98.31 96 CYS A O 1
ATOM 744 N N . ARG A 1 97 ? 15.276 -4.758 -4.034 1.00 97.69 97 ARG A N 1
ATOM 745 C CA . ARG A 1 97 ? 16.692 -4.861 -4.415 1.00 97.69 97 ARG A CA 1
ATOM 746 C C . ARG A 1 97 ? 17.402 -6.014 -3.700 1.00 97.69 97 ARG A C 1
ATOM 748 O O . ARG A 1 97 ? 18.160 -6.758 -4.335 1.00 97.69 97 ARG A O 1
ATOM 755 N N . ASP A 1 98 ? 17.169 -6.142 -2.398 1.00 97.88 98 ASP A N 1
ATOM 756 C CA . ASP A 1 98 ? 17.836 -7.125 -1.542 1.00 97.88 98 ASP A CA 1
ATOM 757 C C . ASP A 1 98 ? 17.298 -8.544 -1.804 1.00 97.88 98 ASP A C 1
ATOM 759 O O . ASP A 1 98 ? 18.070 -9.499 -1.824 1.00 97.88 98 ASP A O 1
ATOM 763 N N . ASN A 1 99 ? 16.005 -8.673 -2.126 1.00 97.75 99 ASN A N 1
ATOM 764 C CA . ASN A 1 99 ? 15.338 -9.950 -2.415 1.00 97.75 99 ASN A CA 1
ATOM 765 C C . ASN A 1 99 ? 15.260 -10.295 -3.914 1.00 97.75 99 ASN A C 1
ATOM 767 O O . ASN A 1 99 ? 14.659 -11.304 -4.274 1.00 97.75 99 ASN A O 1
ATOM 771 N N . LYS A 1 100 ? 15.845 -9.471 -4.797 1.00 97.69 100 LYS A N 1
ATOM 772 C CA . LYS A 1 100 ? 15.799 -9.637 -6.265 1.00 97.69 100 LYS A CA 1
ATOM 773 C C . LYS A 1 100 ? 14.375 -9.734 -6.829 1.00 97.69 100 LYS A C 1
ATOM 775 O O . LYS A 1 100 ? 14.127 -10.454 -7.791 1.00 97.69 100 LYS A O 1
ATOM 780 N N . VAL A 1 101 ? 13.446 -8.977 -6.248 1.00 97.88 101 VAL A N 1
ATOM 781 C CA . VAL A 1 101 ? 12.057 -8.877 -6.711 1.00 97.88 101 VAL A CA 1
ATOM 782 C C . VAL A 1 101 ? 11.902 -7.613 -7.552 1.00 97.88 101 VAL A C 1
ATOM 784 O O . VAL A 1 101 ? 12.323 -6.534 -7.143 1.00 97.88 101 VAL A O 1
ATOM 787 N N . TYR A 1 102 ? 11.294 -7.733 -8.732 1.00 96.75 102 TYR A N 1
ATOM 788 C CA . TYR A 1 102 ? 10.926 -6.572 -9.541 1.00 96.75 102 TYR A CA 1
ATOM 789 C C . TYR A 1 102 ? 9.758 -5.821 -8.874 1.00 96.75 102 TYR A C 1
ATOM 791 O O . TYR A 1 102 ? 8.741 -6.459 -8.597 1.00 96.75 102 TYR A O 1
ATOM 799 N N . PRO A 1 103 ? 9.839 -4.494 -8.646 1.00 97.81 103 PRO A N 1
ATOM 800 C CA . PRO A 1 103 ? 8.784 -3.764 -7.941 1.00 97.81 103 PRO A CA 1
ATOM 801 C C . PRO A 1 103 ? 7.392 -3.888 -8.572 1.00 97.81 103 PRO A C 1
ATOM 803 O O . PRO A 1 103 ? 6.400 -4.024 -7.859 1.00 97.81 103 PRO A O 1
ATOM 806 N N . GLY A 1 104 ? 7.314 -3.931 -9.906 1.00 98.06 104 GLY A N 1
ATOM 807 C CA . GLY A 1 104 ? 6.052 -4.114 -10.622 1.00 98.06 104 GLY A CA 1
ATOM 808 C C . GLY A 1 104 ? 5.413 -5.498 -10.439 1.00 98.06 104 GLY A C 1
ATOM 809 O O . GLY A 1 104 ? 4.233 -5.645 -10.736 1.00 98.06 104 GLY A O 1
ATOM 810 N N . ALA A 1 105 ? 6.145 -6.497 -9.929 1.00 98.31 105 ALA A N 1
ATOM 811 C CA . ALA A 1 105 ? 5.604 -7.825 -9.627 1.00 98.31 105 ALA A CA 1
ATOM 812 C C . ALA A 1 105 ? 4.838 -7.882 -8.293 1.00 98.31 105 ALA A C 1
ATOM 814 O O . ALA A 1 105 ? 4.131 -8.859 -8.045 1.00 98.31 105 ALA A O 1
ATOM 815 N N . LEU A 1 106 ? 4.977 -6.860 -7.441 1.00 98.62 106 LEU A N 1
ATOM 816 C CA . LEU A 1 106 ? 4.210 -6.743 -6.204 1.00 98.62 106 LEU A CA 1
ATOM 817 C C . LEU A 1 106 ? 2.752 -6.377 -6.488 1.00 98.62 106 LEU A C 1
ATOM 819 O O . LEU A 1 106 ? 2.407 -5.862 -7.556 1.00 98.62 106 LEU A O 1
ATOM 823 N N . TYR A 1 107 ? 1.907 -6.606 -5.487 1.00 98.69 107 TYR A N 1
ATOM 824 C CA . TYR A 1 107 ? 0.493 -6.273 -5.534 1.00 98.69 107 TYR A CA 1
ATOM 825 C C . TYR A 1 107 ? 0.175 -5.090 -4.631 1.00 98.69 107 TYR A C 1
ATOM 827 O O . TYR A 1 107 ? 0.591 -5.055 -3.471 1.00 98.69 107 TYR A O 1
ATOM 835 N N . LEU A 1 108 ? -0.610 -4.154 -5.158 1.00 98.50 108 LEU A N 1
ATOM 836 C CA . LEU A 1 108 ? -1.159 -3.012 -4.444 1.00 98.50 108 LEU A CA 1
ATOM 837 C C . LEU A 1 108 ? -2.678 -3.156 -4.333 1.00 98.50 108 LEU A C 1
ATOM 839 O O . LEU A 1 108 ? -3.366 -3.506 -5.290 1.00 98.50 108 LEU A O 1
ATOM 843 N N . SER A 1 109 ? -3.205 -2.852 -3.158 1.00 97.94 109 SER A N 1
ATOM 844 C CA . SER A 1 109 ? -4.642 -2.795 -2.891 1.00 97.94 109 SER A CA 1
ATOM 845 C C . SER A 1 109 ? -4.952 -1.614 -1.987 1.00 97.94 109 SER A C 1
ATOM 847 O O . SER A 1 109 ? -4.079 -1.163 -1.241 1.00 97.94 109 SER A O 1
ATOM 849 N N . TRP A 1 110 ? -6.188 -1.126 -2.032 1.00 97.38 110 TRP A N 1
ATOM 850 C CA . TRP A 1 110 ? -6.666 -0.108 -1.102 1.00 97.38 110 TRP A CA 1
ATOM 851 C C . TRP A 1 110 ? -8.072 -0.414 -0.598 1.00 97.38 110 TRP A C 1
ATOM 853 O O . TRP A 1 110 ? -8.931 -0.893 -1.335 1.00 97.38 110 TRP A O 1
ATOM 863 N N . GLY A 1 111 ? -8.285 -0.146 0.685 1.00 95.69 111 GLY A N 1
ATOM 864 C CA . GLY A 1 111 ? -9.526 -0.346 1.409 1.00 95.69 111 GLY A CA 1
ATOM 865 C C . GLY A 1 111 ? -10.159 0.985 1.793 1.00 95.69 111 GLY A C 1
ATOM 866 O O . GLY A 1 111 ? -9.472 1.919 2.215 1.00 95.69 111 GLY A O 1
ATOM 867 N N . THR A 1 112 ? -11.481 1.052 1.684 1.00 94.75 112 THR A N 1
ATOM 868 C CA . THR A 1 112 ? -12.306 2.185 2.126 1.00 94.75 112 THR A CA 1
ATOM 869 C C . THR A 1 112 ? -13.394 1.708 3.083 1.00 94.75 112 THR A C 1
ATOM 871 O O . THR A 1 112 ? -13.650 0.514 3.196 1.00 94.75 112 THR A O 1
ATOM 874 N N . SER A 1 113 ? -14.029 2.621 3.810 1.00 93.44 113 SER A N 1
ATOM 875 C CA . SER A 1 113 ? -15.145 2.309 4.708 1.00 93.44 113 SER A CA 1
ATOM 876 C C . SER A 1 113 ? -16.113 3.485 4.734 1.00 93.44 113 SER A C 1
ATOM 878 O O . SER A 1 113 ? -15.687 4.633 4.593 1.00 93.44 113 SER A O 1
ATOM 880 N N . LYS A 1 114 ? -17.408 3.204 4.920 1.00 90.75 114 LYS A N 1
ATOM 881 C CA . LYS A 1 114 ? -18.457 4.232 4.996 1.00 90.75 114 LYS A CA 1
ATOM 882 C C . LYS A 1 114 ? -18.258 5.140 6.212 1.00 90.75 114 LYS A C 1
ATOM 884 O O . LYS A 1 114 ? -18.438 6.348 6.111 1.00 90.75 114 LYS A O 1
ATOM 889 N N . ASP A 1 115 ? -17.839 4.557 7.334 1.00 91.12 115 ASP A N 1
ATOM 890 C CA . ASP A 1 115 ? -17.644 5.260 8.606 1.00 91.12 115 ASP A CA 1
ATOM 891 C C . ASP A 1 115 ? -16.146 5.454 8.864 1.00 91.12 115 ASP A C 1
ATOM 893 O O . ASP A 1 115 ? -15.568 4.851 9.776 1.00 91.12 115 ASP A O 1
ATOM 897 N N . TRP A 1 116 ? -15.503 6.219 7.977 1.00 91.50 116 TRP A N 1
ATOM 898 C CA . TRP A 1 116 ? -14.049 6.298 7.877 1.00 91.50 116 TRP A CA 1
ATOM 899 C C . TRP A 1 116 ? -13.367 6.824 9.146 1.00 91.50 116 TRP A C 1
ATOM 901 O O . TRP A 1 116 ? -13.751 7.840 9.721 1.00 91.50 116 TRP A O 1
ATOM 911 N N . CYS A 1 117 ? -12.282 6.156 9.540 1.00 91.94 117 CYS A N 1
ATOM 912 C CA . CYS A 1 117 ? -11.329 6.652 10.525 1.00 91.94 117 CYS A CA 1
ATOM 913 C C . CYS A 1 117 ? -9.944 6.087 10.197 1.00 91.94 117 CYS A C 1
ATOM 915 O O . CYS A 1 117 ? -9.747 4.877 10.313 1.00 91.94 117 CYS A O 1
ATOM 917 N N . ASP A 1 118 ? -8.976 6.943 9.846 1.00 90.31 118 ASP A N 1
ATOM 918 C CA . ASP A 1 118 ? -7.643 6.508 9.391 1.00 9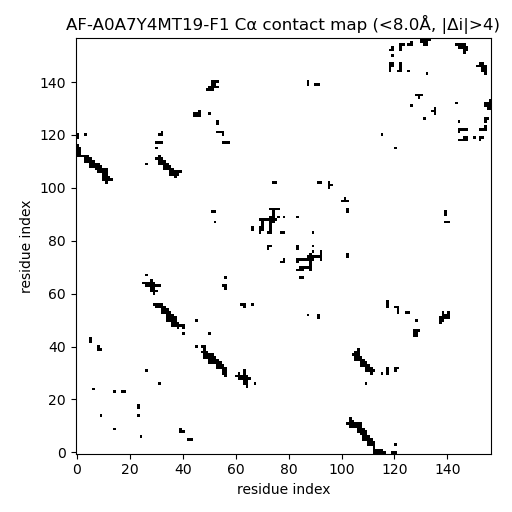0.31 118 ASP A CA 1
ATOM 919 C C . ASP A 1 118 ? -6.955 5.588 10.402 1.00 90.31 118 ASP A C 1
ATOM 921 O O . ASP A 1 118 ? -6.352 4.580 10.040 1.00 90.31 118 ASP A O 1
ATOM 925 N N . ARG A 1 119 ? -7.091 5.910 11.695 1.00 91.50 119 ARG A N 1
ATOM 926 C CA . ARG A 1 119 ? -6.502 5.124 12.784 1.00 91.50 119 ARG A CA 1
ATOM 927 C C . ARG A 1 119 ? -7.179 3.773 12.951 1.00 91.50 119 ARG A C 1
ATOM 929 O O . ARG A 1 119 ? -6.490 2.776 13.127 1.00 91.50 119 ARG A O 1
ATOM 936 N N . CYS A 1 120 ? -8.509 3.721 12.882 1.00 93.50 120 CYS A N 1
ATOM 937 C CA . CYS A 1 120 ? -9.218 2.443 12.925 1.00 93.50 120 CYS A CA 1
ATOM 938 C C . CYS A 1 120 ? -8.873 1.587 11.707 1.00 93.50 120 CYS A C 1
ATOM 940 O O . CYS A 1 120 ? -8.635 0.401 11.878 1.00 93.50 120 CYS A O 1
ATOM 942 N N . ALA A 1 121 ? -8.783 2.179 10.515 1.00 93.81 121 ALA A N 1
ATOM 943 C CA . ALA A 1 121 ? -8.449 1.456 9.295 1.00 93.81 121 ALA A CA 1
ATOM 944 C C . ALA A 1 121 ? -7.050 0.820 9.363 1.00 93.81 121 ALA A C 1
ATOM 946 O O . ALA A 1 121 ? -6.922 -0.375 9.100 1.00 93.81 121 ALA A O 1
ATOM 947 N N . GLU A 1 122 ? -6.019 1.570 9.781 1.00 93.50 122 GLU A N 1
ATOM 948 C CA . GLU A 1 122 ? -4.664 1.016 9.951 1.00 93.50 122 GLU A CA 1
ATOM 949 C C . GLU A 1 122 ? -4.609 -0.062 11.041 1.00 93.50 122 GLU A C 1
ATOM 951 O O . GLU A 1 122 ? -3.967 -1.093 10.849 1.00 93.50 122 GLU A O 1
ATOM 956 N N . VAL A 1 123 ? -5.284 0.152 12.178 1.00 93.56 123 VAL A N 1
ATOM 957 C CA . VAL A 1 123 ? -5.331 -0.822 13.280 1.00 93.56 123 VAL A CA 1
ATOM 958 C C . VAL A 1 123 ? -6.038 -2.110 12.857 1.00 93.56 123 VAL A C 1
ATOM 960 O O . VAL A 1 123 ? -5.520 -3.197 13.102 1.00 93.56 123 VAL A O 1
ATOM 963 N N . THR A 1 124 ? -7.209 -2.000 12.223 1.00 93.56 124 THR A N 1
ATOM 964 C CA . THR A 1 124 ? -7.980 -3.148 11.731 1.00 93.56 124 THR A CA 1
ATOM 965 C C . THR A 1 124 ? -7.162 -3.947 10.729 1.00 93.56 124 THR A C 1
ATOM 967 O O . THR A 1 124 ? -7.061 -5.162 10.874 1.00 93.56 124 THR A O 1
ATOM 970 N N . LEU A 1 125 ? -6.526 -3.274 9.766 1.00 94.69 125 LEU A N 1
ATOM 971 C CA . LEU A 1 125 ? -5.672 -3.939 8.790 1.00 94.69 125 LEU A CA 1
ATOM 972 C C . LEU A 1 125 ? -4.473 -4.621 9.459 1.00 94.69 125 LEU A C 1
ATOM 974 O O . LEU A 1 125 ? -4.181 -5.769 9.155 1.00 94.69 125 LEU A O 1
ATOM 978 N N 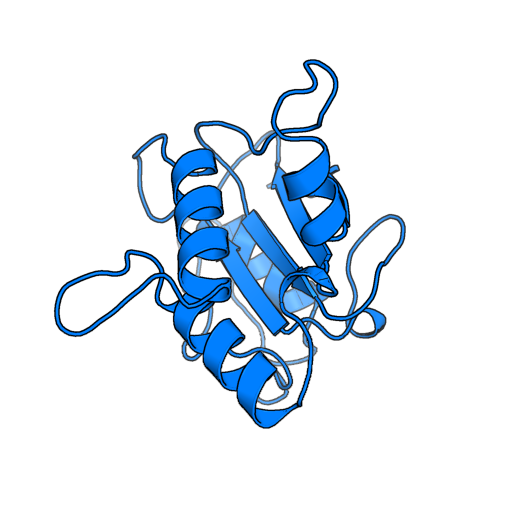. ALA A 1 126 ? -3.796 -3.966 10.402 1.00 93.75 126 ALA A N 1
ATOM 979 C CA . ALA A 1 126 ? -2.671 -4.587 11.096 1.00 93.75 126 ALA A CA 1
ATOM 980 C C . ALA A 1 126 ? -3.090 -5.843 11.876 1.00 93.75 126 ALA A C 1
ATOM 982 O O . ALA A 1 126 ? -2.475 -6.887 11.694 1.00 93.75 126 ALA A O 1
ATOM 983 N N . ASN A 1 127 ? -4.168 -5.779 12.664 1.00 92.38 127 ASN A N 1
ATOM 984 C CA . ASN A 1 127 ? -4.688 -6.940 13.403 1.00 92.38 127 ASN A CA 1
ATOM 985 C C . ASN A 1 127 ? -5.164 -8.080 12.484 1.00 92.38 127 ASN A C 1
ATOM 987 O O . ASN A 1 127 ? -5.218 -9.229 12.908 1.00 92.38 127 ASN A O 1
ATOM 991 N N . GLN A 1 128 ? -5.530 -7.772 11.239 1.00 92.62 128 GLN A N 1
ATOM 992 C CA . GLN A 1 128 ? -5.892 -8.773 10.238 1.00 92.62 128 GLN A CA 1
ATOM 993 C C . GLN A 1 128 ? -4.662 -9.476 9.643 1.00 92.62 128 GLN A C 1
ATOM 995 O O . GLN A 1 128 ? -4.720 -10.660 9.320 1.00 92.62 128 GLN A O 1
ATOM 1000 N N . LEU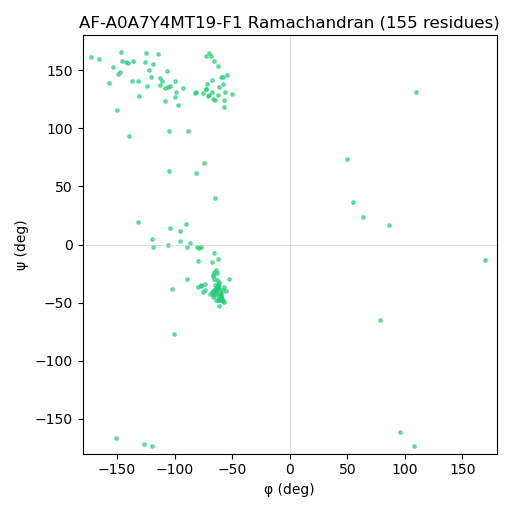 A 1 129 ? -3.552 -8.752 9.490 1.00 93.62 129 LEU A N 1
ATOM 1001 C CA . LEU A 1 129 ? -2.344 -9.246 8.829 1.00 93.62 129 LEU A CA 1
ATOM 1002 C C . LEU A 1 129 ? -1.374 -9.950 9.777 1.00 93.62 129 LEU A C 1
ATOM 1004 O O . LEU A 1 129 ? -0.616 -10.814 9.337 1.00 93.62 129 LEU A O 1
ATOM 1008 N N . VAL A 1 130 ? -1.356 -9.561 11.054 1.00 91.56 130 VAL A N 1
ATOM 1009 C CA . VAL A 1 130 ? -0.396 -10.071 12.037 1.00 91.56 130 VAL A CA 1
ATOM 1010 C C . VAL A 1 130 ? -1.104 -10.493 13.317 1.00 91.56 130 VAL A C 1
ATOM 1012 O O . VAL A 1 130 ? -2.024 -9.822 13.776 1.00 91.56 130 VAL A O 1
ATOM 1015 N N . ARG A 1 131 ? -0.654 -11.605 13.913 1.00 87.88 131 ARG A N 1
ATOM 1016 C CA . ARG A 1 131 ? -1.170 -12.083 15.209 1.00 87.88 131 ARG A CA 1
ATOM 1017 C C . ARG A 1 131 ? -0.809 -11.127 16.339 1.00 87.88 131 ARG A C 1
ATOM 1019 O O . ARG A 1 131 ? -1.643 -10.834 17.186 1.00 87.88 131 ARG A O 1
ATOM 1026 N N . SER A 1 132 ? 0.426 -10.636 16.303 1.00 90.56 132 SER A N 1
ATOM 1027 C CA . SER A 1 132 ? 0.951 -9.610 17.191 1.00 90.56 132 SER A CA 1
ATOM 1028 C C . SER A 1 132 ? 1.870 -8.666 16.436 1.00 90.56 132 SER A C 1
ATOM 1030 O O . SER A 1 132 ? 2.472 -9.019 15.416 1.00 90.56 132 SER A O 1
ATOM 1032 N N . TRP A 1 133 ? 2.047 -7.455 16.962 1.00 91.88 133 TRP A N 1
ATOM 1033 C CA . TRP A 1 133 ? 3.021 -6.530 16.389 1.00 91.88 133 TRP A CA 1
ATOM 1034 C C . TRP A 1 133 ? 4.478 -7.007 16.549 1.00 91.88 133 TRP A C 1
ATOM 1036 O O . TRP A 1 133 ? 5.357 -6.647 15.752 1.00 91.88 133 TRP A O 1
ATOM 1046 N N . ALA A 1 134 ? 4.751 -7.820 17.574 1.00 91.06 134 ALA A N 1
ATOM 1047 C CA . ALA A 1 134 ? 6.053 -8.446 17.778 1.00 91.06 134 ALA A CA 1
ATOM 1048 C C . ALA A 1 134 ? 6.396 -9.415 16.633 1.00 91.06 134 ALA A C 1
ATOM 1050 O O . ALA A 1 134 ? 7.519 -9.396 16.132 1.00 91.06 134 ALA A O 1
ATOM 1051 N N . GLU A 1 135 ? 5.408 -10.169 16.149 1.00 89.44 135 GLU A N 1
ATOM 1052 C CA . GLU A 1 135 ? 5.533 -11.135 15.051 1.00 89.44 135 GLU A CA 1
ATOM 1053 C C . GLU A 1 135 ? 5.256 -10.528 13.668 1.00 89.44 135 GLU A C 1
ATOM 1055 O O . GLU A 1 135 ? 5.026 -11.247 12.702 1.00 89.44 135 GLU A O 1
ATOM 1060 N N . ARG A 1 136 ? 5.285 -9.197 13.530 1.00 92.25 136 ARG A N 1
ATOM 1061 C CA . ARG A 1 136 ? 4.823 -8.520 12.306 1.00 92.25 136 ARG A CA 1
ATOM 1062 C C . ARG A 1 136 ? 5.590 -8.838 11.022 1.00 92.25 136 ARG A C 1
ATOM 1064 O O . ARG A 1 136 ? 5.159 -8.405 9.957 1.00 92.25 136 ARG A O 1
ATOM 1071 N N . ALA A 1 137 ? 6.753 -9.483 11.100 1.00 86.12 137 ALA A N 1
ATOM 1072 C CA . ALA A 1 137 ? 7.512 -9.838 9.907 1.00 86.12 137 ALA A CA 1
ATOM 1073 C C . ALA A 1 137 ? 6.620 -10.682 8.967 1.00 86.12 137 ALA A C 1
ATOM 1075 O O . ALA A 1 137 ? 5.980 -11.618 9.441 1.00 86.12 137 ALA A O 1
ATOM 1076 N N . PRO A 1 138 ? 6.544 -10.362 7.661 1.00 88.38 138 PRO A N 1
ATOM 1077 C CA . PRO A 1 138 ? 7.495 -9.557 6.889 1.00 88.38 138 PRO A CA 1
ATOM 1078 C C . PRO A 1 138 ? 7.167 -8.055 6.739 1.00 88.38 138 PRO A C 1
ATOM 1080 O O . PRO A 1 138 ? 7.843 -7.379 5.962 1.00 88.38 138 PRO A O 1
ATOM 1083 N N . LEU A 1 139 ? 6.197 -7.493 7.475 1.00 94.50 139 LEU A N 1
ATOM 1084 C CA . LEU A 1 139 ? 5.865 -6.066 7.372 1.00 94.50 139 LEU A CA 1
ATOM 1085 C C . LEU A 1 139 ? 7.076 -5.165 7.661 1.00 94.50 139 LEU A C 1
ATOM 1087 O O . LEU A 1 139 ? 7.660 -5.169 8.746 1.00 94.50 139 LEU A O 1
ATOM 1091 N N . LEU A 1 140 ? 7.384 -4.297 6.700 1.00 95.81 140 LEU A N 1
ATOM 1092 C CA . LEU A 1 140 ? 8.470 -3.313 6.737 1.00 95.81 140 LEU A CA 1
ATOM 1093 C C . LEU A 1 140 ? 8.099 -2.045 7.532 1.00 95.81 140 LEU A C 1
ATOM 1095 O O . LEU A 1 140 ? 8.905 -1.111 7.690 1.00 95.81 140 LEU A O 1
ATOM 1099 N N . ASN A 1 141 ? 6.863 -1.976 8.031 1.00 94.69 141 ASN A N 1
ATOM 1100 C CA . ASN A 1 141 ? 6.413 -0.942 8.951 1.00 94.69 141 ASN A CA 1
ATOM 1101 C C . ASN A 1 141 ? 7.313 -0.938 10.197 1.00 94.69 141 ASN A C 1
ATOM 1103 O O . ASN A 1 141 ? 7.423 -1.918 10.933 1.00 94.69 141 ASN A O 1
ATOM 1107 N N . GLY A 1 142 ? 7.993 0.192 10.416 1.00 86.44 142 GLY A N 1
ATOM 1108 C CA . GLY A 1 142 ? 8.922 0.337 11.543 1.00 86.44 142 GLY A CA 1
ATOM 1109 C C . GLY A 1 142 ? 8.188 0.560 12.861 1.00 86.44 142 GLY A C 1
ATOM 1110 O O . GLY A 1 142 ? 8.591 0.034 13.891 1.00 86.44 142 GLY A O 1
ATOM 1111 N N . ASN A 1 143 ? 7.077 1.292 12.795 1.00 89.38 143 ASN A N 1
ATOM 1112 C CA . ASN A 1 143 ? 6.275 1.674 13.945 1.00 89.38 143 ASN A CA 1
ATOM 1113 C C . ASN A 1 143 ? 4.922 0.982 13.886 1.00 89.38 143 ASN A C 1
ATOM 1115 O O . ASN A 1 143 ? 4.341 0.851 12.805 1.00 89.38 143 ASN A O 1
ATOM 1119 N N . ARG A 1 144 ? 4.424 0.600 15.063 1.00 90.94 144 ARG A N 1
ATOM 1120 C CA . ARG A 1 144 ? 3.045 0.152 15.250 1.00 90.94 144 ARG A CA 1
ATOM 1121 C C . ARG A 1 144 ? 2.087 1.255 14.808 1.00 90.94 144 ARG A C 1
ATOM 1123 O O . ARG A 1 144 ? 2.340 2.417 15.148 1.00 90.94 144 ARG A O 1
ATOM 1130 N N . PRO A 1 145 ? 0.994 0.922 14.100 1.00 91.56 145 PRO A N 1
ATOM 1131 C CA . PRO A 1 145 ? -0.095 1.857 13.898 1.00 91.56 145 PRO A CA 1
ATOM 1132 C C . PRO A 1 145 ? -0.518 2.471 15.236 1.00 91.56 145 PRO A C 1
ATOM 1134 O O . PRO A 1 145 ? -0.718 1.741 16.214 1.00 91.56 145 PRO A O 1
ATOM 1137 N N . PRO A 1 146 ? -0.618 3.802 15.325 1.00 91.00 146 PRO A N 1
ATOM 1138 C CA . PRO A 1 146 ? -1.002 4.447 16.567 1.00 91.00 146 PRO A CA 1
ATOM 1139 C C . PRO A 1 146 ? -2.460 4.126 16.902 1.00 91.00 146 PRO A C 1
ATOM 1141 O O . PRO A 1 146 ? -3.328 4.090 16.028 1.00 91.00 146 PRO A O 1
ATOM 1144 N N . ALA A 1 147 ? -2.727 3.927 18.191 1.00 92.56 147 ALA A N 1
ATOM 1145 C CA . ALA A 1 147 ? -4.063 3.621 18.682 1.00 92.56 147 ALA A CA 1
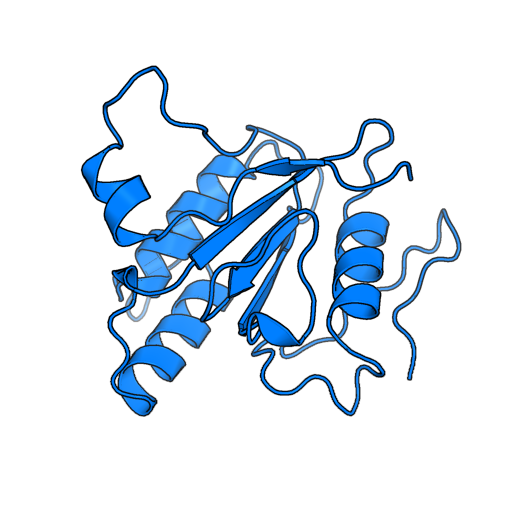ATOM 1146 C C . ALA A 1 147 ? -5.071 4.735 18.348 1.00 92.56 147 ALA A C 1
ATOM 1148 O O . ALA A 1 147 ? -4.769 5.931 18.421 1.00 92.56 147 ALA A O 1
ATOM 1149 N N . CYS A 1 148 ? -6.306 4.338 18.055 1.00 93.06 148 CYS A N 1
ATOM 1150 C CA . CYS A 1 148 ? -7.430 5.247 17.904 1.00 93.06 148 CYS A CA 1
ATOM 1151 C C . CYS A 1 148 ? -8.103 5.480 19.260 1.00 93.06 148 CYS A C 1
ATOM 1153 O O . CYS A 1 148 ? -8.944 4.690 19.685 1.00 93.06 148 CYS A O 1
ATOM 1155 N N . ARG A 1 149 ? -7.765 6.585 19.934 1.00 91.75 149 ARG A N 1
ATOM 1156 C CA . ARG A 1 149 ? -8.355 6.927 21.243 1.00 91.75 149 ARG A CA 1
ATOM 1157 C C . ARG A 1 149 ? -9.863 7.176 21.174 1.00 91.75 149 ARG A C 1
ATOM 1159 O O . ARG A 1 149 ? -10.569 6.785 22.090 1.00 91.75 149 ARG A O 1
ATOM 1166 N N . ALA A 1 150 ? -10.345 7.7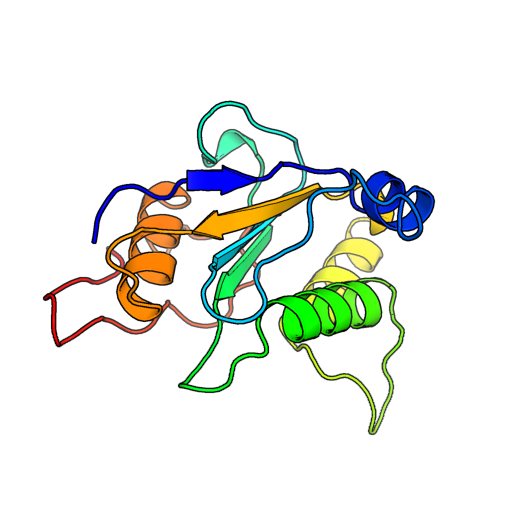78 20.086 1.00 91.25 150 ALA A N 1
ATOM 1167 C CA . ALA A 1 150 ? -11.762 8.101 19.906 1.00 91.25 150 ALA A CA 1
ATOM 1168 C C . ALA A 1 150 ? -12.667 6.857 19.867 1.00 91.25 150 ALA A C 1
ATOM 1170 O O . ALA A 1 150 ? -13.814 6.921 20.292 1.00 91.25 150 ALA A O 1
ATOM 1171 N N . HIS A 1 151 ? -12.145 5.726 19.382 1.00 92.44 151 HIS A N 1
ATOM 1172 C CA . HIS A 1 151 ? -12.912 4.489 19.202 1.00 92.44 151 HIS A CA 1
ATOM 1173 C C . HIS A 1 151 ? -12.369 3.308 20.022 1.00 92.44 151 HIS A C 1
ATOM 1175 O O . HIS A 1 151 ? -12.839 2.186 19.860 1.00 92.44 151 HIS A O 1
ATOM 1181 N N . GLY A 1 152 ? -11.355 3.530 20.865 1.00 92.38 152 GLY A N 1
ATOM 1182 C CA . GLY A 1 152 ? -10.734 2.480 21.677 1.00 92.38 152 GLY A CA 1
ATOM 1183 C C . GLY A 1 152 ? -10.040 1.371 20.874 1.00 92.38 152 GLY A C 1
ATOM 1184 O O . GLY A 1 152 ? -9.899 0.264 21.380 1.00 92.38 152 GLY A O 1
ATOM 1185 N N . CYS A 1 153 ? -9.617 1.628 19.629 1.00 91.69 153 CYS A N 1
ATOM 1186 C CA . CYS A 1 153 ? -8.981 0.612 18.779 1.00 91.69 153 CYS A CA 1
ATOM 1187 C C . CYS A 1 153 ? -7.453 0.644 18.911 1.00 91.69 153 CYS A C 1
ATOM 1189 O O . CYS A 1 153 ? -6.844 1.711 18.815 1.00 91.69 153 CYS A O 1
ATOM 1191 N N . TYR A 1 154 ? -6.819 -0.518 19.052 1.00 93.19 154 TYR A N 1
ATOM 1192 C CA . TYR A 1 154 ? -5.363 -0.661 19.118 1.00 93.19 154 TYR A CA 1
ATOM 1193 C C . TYR A 1 154 ? -4.894 -1.968 18.467 1.00 93.19 154 TYR A C 1
ATOM 1195 O O . TYR A 1 154 ? -5.671 -2.910 18.300 1.00 93.19 154 TYR A O 1
ATOM 1203 N N . VAL A 1 155 ? -3.620 -2.002 18.068 1.00 89.56 155 VAL A N 1
ATOM 1204 C CA . VAL A 1 155 ? -2.980 -3.225 17.564 1.00 89.56 155 VAL A CA 1
ATOM 1205 C C . VAL A 1 155 ? -2.530 -4.077 18.746 1.00 89.56 155 VAL A C 1
ATOM 1207 O O . VAL A 1 155 ? -1.901 -3.544 19.666 1.00 89.56 155 VAL A O 1
ATOM 1210 N N . GLY A 1 156 ? -2.869 -5.366 18.713 1.00 83.44 156 GLY A N 1
ATOM 1211 C CA . GLY A 1 156 ? -2.506 -6.336 19.746 1.00 83.44 156 GLY A CA 1
ATOM 1212 C C . GLY A 1 156 ? -0.999 -6.607 19.837 1.00 83.44 156 GLY A C 1
ATOM 1213 O O . GLY A 1 156 ? -0.244 -6.386 18.882 1.00 83.44 156 GLY A O 1
ATOM 1214 N N . ASP A 1 157 ? -0.587 -7.086 21.009 1.00 74.81 157 ASP A N 1
ATOM 1215 C CA . ASP A 1 157 ? 0.737 -7.655 21.290 1.00 74.81 157 ASP A CA 1
ATOM 1216 C C . ASP A 1 157 ? 0.680 -9.177 21.399 1.00 74.81 157 ASP A C 1
ATOM 1218 O O . ASP A 1 157 ? -0.418 -9.707 21.677 1.00 74.81 157 ASP A O 1
#

Secondary structure (DSSP, 8-state):
-PPPEEEEEEEHHHHHHTTT-TTS----SS--EEEEESS--SSS--GGG-EEEEEE--SS-S-HHHHHHHHHHHHTT---TT--S-HHHHHHHHHHHHHT--GGGSEEEEEE-SS--HHHHHHHHHHHH-S-STT-TT----SPPPPBTTTTB----

Organism: Myxococcus xanthus (NCBI:txid34)

pLDDT: mean 92.53, std 6.66, range [62.34, 98.69]

Radius of gyration: 14.84 Å; Cα contacts (8 Å, |Δi|>4): 291; chains: 1; bounding box: 38×32×41 Å